Protein AF-A0A6N1X610-F1 (afdb_monomer_lite)

Sequence (157 aa):
MKQMVPPIDRLLSSRAPTKEPVTMPHPLMLRLLAIAVLLPSTLCAAFGTLLGVAWAADALQRGQHLGAAMALIAAIAAGWFGLVTAWRLYYQMLRRNVTLDRRIAWCGLASAALVCIGLMATTGGSLMVRIAFFGWPLLAAAFFGACLRIADQTERL

Structure (mmCIF, N/CA/C/O backbone):
data_AF-A0A6N1X610-F1
#
_entry.id   AF-A0A6N1X610-F1
#
loop_
_atom_site.group_PDB
_atom_site.id
_atom_site.type_symbol
_atom_site.label_atom_id
_atom_site.label_alt_id
_atom_site.label_comp_id
_atom_site.label_asym_id
_atom_site.label_entity_id
_atom_site.label_seq_id
_atom_site.pdbx_PDB_ins_code
_atom_site.Cartn_x
_atom_site.Cartn_y
_atom_site.Cartn_z
_atom_site.occupancy
_atom_site.B_iso_or_equiv
_atom_site.auth_seq_id
_atom_site.auth_comp_id
_atom_site.auth_asym_id
_atom_site.auth_atom_id
_atom_site.pdbx_PDB_model_num
ATOM 1 N N . MET A 1 1 ? -52.321 33.186 46.446 1.00 50.66 1 MET A N 1
ATOM 2 C CA . MET A 1 1 ? -51.898 31.934 45.780 1.00 50.66 1 MET A CA 1
ATOM 3 C C . MET A 1 1 ? -50.929 32.304 44.661 1.00 50.66 1 MET A C 1
ATOM 5 O O . MET A 1 1 ? -51.368 32.831 43.651 1.00 50.66 1 MET A O 1
ATOM 9 N N . LYS A 1 2 ? -49.612 32.166 44.881 1.00 53.22 2 LYS A N 1
ATOM 10 C CA . LYS A 1 2 ? -48.572 32.482 43.883 1.00 53.22 2 LYS A CA 1
ATOM 11 C C . LYS A 1 2 ? -48.260 31.212 43.088 1.00 53.22 2 LYS A C 1
ATOM 13 O O . LYS A 1 2 ? -47.814 30.233 43.677 1.00 53.22 2 LYS A O 1
ATOM 18 N N . GLN A 1 3 ? -48.527 31.229 41.784 1.00 58.16 3 GLN A N 1
ATOM 19 C CA . GLN A 1 3 ? -48.137 30.162 40.862 1.00 58.16 3 GLN A CA 1
ATOM 20 C C . GLN A 1 3 ? -46.610 30.112 40.756 1.00 58.16 3 GLN A C 1
ATOM 22 O O . GLN A 1 3 ? -45.961 31.093 40.398 1.00 58.16 3 GLN A O 1
ATOM 27 N N . MET A 1 4 ? -46.052 28.957 41.106 1.00 60.38 4 MET A N 1
ATOM 28 C CA . MET A 1 4 ? -44.628 28.661 41.043 1.00 60.38 4 MET A CA 1
ATOM 29 C C . MET A 1 4 ? -44.320 28.165 39.626 1.00 60.38 4 MET A C 1
ATOM 31 O O . MET A 1 4 ? -44.548 27.002 39.307 1.00 60.38 4 MET A O 1
ATOM 35 N N . VAL A 1 5 ? -43.883 29.071 38.750 1.00 70.12 5 VAL A N 1
ATOM 36 C CA . VAL A 1 5 ? -43.412 28.720 37.403 1.00 70.12 5 VAL A CA 1
ATOM 37 C C . VAL A 1 5 ? -41.983 28.184 37.534 1.00 70.12 5 VAL A C 1
ATOM 39 O O . VAL A 1 5 ? -41.124 28.901 38.054 1.00 70.12 5 VAL A O 1
ATOM 42 N N . PRO A 1 6 ? -41.704 26.933 37.130 1.00 63.25 6 PRO A N 1
ATOM 43 C CA . PRO A 1 6 ? -40.361 26.384 37.218 1.00 63.25 6 PRO A CA 1
ATOM 44 C C . PRO A 1 6 ? -39.419 27.069 36.206 1.00 63.25 6 PRO A C 1
ATOM 46 O O . PRO A 1 6 ? -39.836 27.370 35.085 1.00 63.25 6 PRO A O 1
ATOM 49 N N . PRO A 1 7 ? -38.150 27.314 36.580 1.00 68.38 7 PRO A N 1
ATOM 50 C CA . PRO A 1 7 ? -37.178 28.002 35.734 1.00 68.38 7 PRO A CA 1
ATOM 51 C C . PRO A 1 7 ? -36.806 27.171 34.495 1.00 68.38 7 PRO A C 1
ATOM 53 O O . PRO A 1 7 ? -36.485 25.982 34.593 1.00 68.38 7 PRO A O 1
ATOM 56 N N . ILE A 1 8 ? -36.824 27.833 33.332 1.00 62.03 8 ILE A N 1
ATOM 57 C CA . ILE A 1 8 ? -36.529 27.294 31.987 1.00 62.03 8 ILE A CA 1
ATOM 58 C C . ILE A 1 8 ? -35.127 26.659 31.903 1.00 62.03 8 ILE A C 1
ATOM 60 O O . ILE A 1 8 ? -34.902 25.748 31.105 1.00 62.03 8 ILE A O 1
ATOM 64 N N . ASP A 1 9 ? -34.212 27.043 32.790 1.00 59.59 9 ASP A N 1
ATOM 65 C CA . ASP A 1 9 ? -32.819 26.582 32.813 1.00 59.59 9 ASP A CA 1
ATOM 66 C C . ASP A 1 9 ? -32.674 25.063 33.025 1.00 59.59 9 ASP A C 1
ATOM 68 O O . ASP A 1 9 ? -31.691 24.455 32.595 1.00 59.59 9 ASP A O 1
ATOM 72 N N . ARG A 1 10 ? -33.683 24.399 33.612 1.00 56.72 10 ARG A N 1
ATOM 73 C CA . ARG A 1 10 ? -33.682 22.930 33.751 1.00 56.72 10 ARG A CA 1
ATOM 74 C C . ARG A 1 10 ? -33.981 22.182 32.453 1.00 56.72 10 ARG A C 1
ATOM 76 O O . ARG A 1 10 ? -33.585 21.026 32.337 1.00 56.72 10 ARG A O 1
ATOM 83 N N . LEU A 1 11 ? -34.633 22.809 31.472 1.00 54.59 11 LEU A N 1
ATOM 84 C CA . LEU A 1 11 ? -34.964 22.152 30.200 1.00 54.59 11 LEU A CA 1
ATOM 85 C C . LEU A 1 11 ? -33.788 22.143 29.216 1.00 54.59 11 LEU A C 1
ATOM 87 O O . LEU A 1 11 ? -33.726 21.277 28.346 1.00 54.59 11 LEU A O 1
ATOM 91 N N . LEU A 1 12 ? -32.823 23.052 29.382 1.00 55.28 12 LEU A N 1
ATOM 92 C CA . LEU A 1 12 ? -31.621 23.115 28.544 1.00 55.28 12 LEU A CA 1
ATOM 93 C C . LEU A 1 12 ? -30.454 22.280 29.099 1.00 55.28 12 LEU A C 1
ATOM 95 O O . LEU A 1 12 ? -29.578 21.883 28.338 1.00 55.28 12 LEU A O 1
ATOM 99 N N . SER A 1 13 ? -30.475 21.935 30.392 1.00 51.88 13 SER A N 1
ATOM 100 C CA . SER A 1 13 ? -29.437 21.114 31.043 1.00 51.88 13 SER A CA 1
ATOM 101 C C . SER A 1 13 ? -29.606 19.594 30.826 1.00 51.88 13 SER A C 1
ATOM 103 O O . SER A 1 13 ? -28.695 18.812 31.082 1.00 51.88 13 SER A O 1
ATOM 105 N N . SER A 1 14 ? -30.752 19.141 30.298 1.00 50.59 14 SER A N 1
ATOM 106 C CA . SER A 1 14 ? -31.040 17.706 30.100 1.00 50.59 14 SER A CA 1
ATOM 107 C C . SER A 1 14 ? -30.556 17.129 28.761 1.00 50.59 14 SER A C 1
ATOM 109 O O . SER A 1 14 ? -30.685 15.924 28.543 1.00 50.59 14 SER A O 1
ATOM 111 N N . ARG A 1 15 ? -30.001 17.936 27.849 1.00 53.91 15 ARG A N 1
ATOM 112 C CA . ARG A 1 15 ? -29.357 17.429 26.625 1.00 53.91 15 ARG A CA 1
ATOM 113 C C . ARG A 1 15 ? -27.850 17.342 26.828 1.00 53.91 15 ARG A C 1
ATOM 115 O O . ARG A 1 15 ? -27.083 18.017 26.150 1.00 53.91 15 ARG A O 1
ATOM 122 N N . ALA A 1 16 ? -27.421 16.497 27.763 1.00 58.03 16 ALA A N 1
ATOM 123 C CA . ALA A 1 16 ? -26.070 15.964 27.678 1.00 58.03 16 ALA A CA 1
ATOM 124 C C . ALA A 1 16 ? -25.976 15.233 26.326 1.00 58.03 16 ALA A C 1
ATOM 126 O O . ALA A 1 16 ? -26.831 14.380 26.064 1.00 58.03 16 ALA A O 1
ATOM 127 N N . PRO A 1 17 ? -25.026 15.574 25.437 1.00 56.53 17 PRO A N 1
ATOM 128 C CA . PRO A 1 17 ? -24.828 14.806 24.222 1.00 56.53 17 PRO A CA 1
ATOM 129 C C . PRO A 1 17 ? -24.488 13.388 24.668 1.00 56.53 17 PRO A C 1
ATOM 131 O O . PRO A 1 17 ? -23.440 13.146 25.267 1.00 56.53 17 PRO A O 1
ATOM 134 N N . THR A 1 18 ? -25.410 12.457 24.442 1.00 48.22 18 THR A N 1
ATOM 135 C CA . THR A 1 18 ? -25.133 11.033 24.547 1.00 48.22 18 THR A CA 1
ATOM 136 C C . T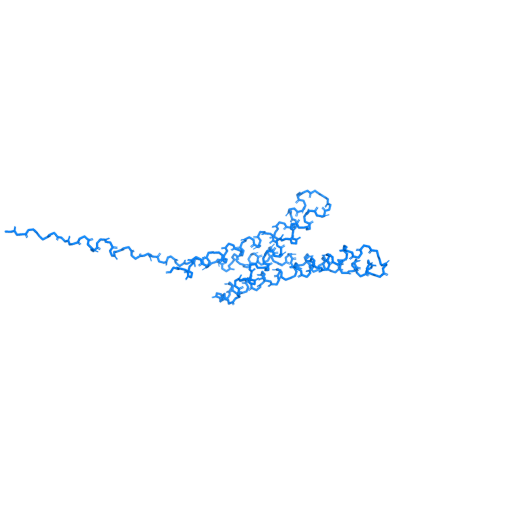HR A 1 18 ? -23.967 10.779 23.607 1.00 48.22 18 THR A C 1
ATOM 138 O O . THR A 1 18 ? -24.144 10.795 22.390 1.00 48.22 18 THR A O 1
ATOM 141 N N . LYS A 1 19 ? -22.754 10.649 24.168 1.00 49.12 19 LYS A N 1
ATOM 142 C CA . LYS A 1 19 ? -21.570 10.180 23.452 1.00 49.12 19 LYS A CA 1
ATOM 143 C C . LYS A 1 19 ? -21.906 8.759 23.029 1.00 49.12 19 LYS A C 1
ATOM 145 O O . LYS A 1 19 ? -21.669 7.818 23.783 1.00 49.12 19 LYS A O 1
ATOM 150 N N . GLU A 1 20 ? -22.567 8.616 21.884 1.00 50.31 20 GLU A N 1
ATOM 151 C CA . GLU A 1 20 ? -22.768 7.309 21.290 1.00 50.31 20 GLU A CA 1
ATOM 152 C C . GLU A 1 20 ? -21.374 6.706 21.133 1.00 50.31 20 GLU A C 1
ATOM 154 O O . GLU A 1 20 ? -20.491 7.344 20.546 1.00 50.31 20 GLU A O 1
ATOM 159 N N . PRO A 1 21 ? -21.117 5.541 21.747 1.00 53.84 21 PRO A N 1
ATOM 160 C CA . PRO A 1 21 ? -19.813 4.927 21.663 1.00 53.84 21 PRO A CA 1
ATOM 161 C C . PRO A 1 21 ? -19.541 4.676 20.187 1.00 53.84 21 PRO A C 1
ATOM 163 O O . PRO A 1 21 ? -20.287 3.950 19.529 1.00 53.84 21 PRO A O 1
ATOM 166 N N . VAL A 1 22 ? -18.481 5.305 19.673 1.00 56.72 22 VAL A N 1
ATOM 167 C CA . VAL A 1 22 ? -17.996 5.081 18.313 1.00 56.72 22 VAL A CA 1
ATOM 168 C C . VAL A 1 22 ? -17.911 3.582 18.116 1.00 56.72 22 VAL A C 1
ATOM 170 O O . VAL A 1 22 ? -17.130 2.893 18.781 1.00 56.72 22 VAL A O 1
ATOM 173 N N . THR A 1 23 ? -18.771 3.066 17.247 1.00 65.75 23 THR A N 1
ATOM 174 C CA . THR A 1 23 ? -18.870 1.636 17.014 1.00 65.75 23 THR A CA 1
ATOM 175 C C . THR A 1 23 ? -17.632 1.256 16.226 1.00 65.75 23 THR A C 1
ATOM 177 O O . THR A 1 23 ? -17.569 1.407 15.007 1.00 65.75 23 THR A O 1
ATOM 180 N N . MET A 1 24 ? -16.588 0.833 16.942 1.00 67.88 24 MET A N 1
ATOM 181 C CA . MET A 1 24 ? -15.409 0.281 16.295 1.00 67.88 24 MET A CA 1
ATOM 182 C C . MET A 1 24 ? -15.855 -0.841 15.350 1.00 67.88 24 MET A C 1
ATOM 184 O O . MET A 1 24 ? -16.767 -1.600 15.704 1.00 67.88 24 MET A O 1
ATOM 188 N N . PRO A 1 25 ? -15.217 -0.972 14.173 1.00 76.69 25 PRO A N 1
ATOM 189 C CA . PRO A 1 25 ? -15.525 -2.037 13.234 1.00 76.69 25 PRO A CA 1
ATOM 190 C C . PRO A 1 25 ? -15.587 -3.385 13.949 1.00 76.69 25 PRO A C 1
ATOM 192 O O . PRO A 1 25 ? -14.674 -3.739 14.703 1.00 76.69 25 PRO A O 1
ATOM 195 N N . HIS A 1 26 ? -16.662 -4.142 13.724 1.00 83.69 26 HIS A N 1
ATOM 196 C CA . HIS A 1 26 ? -16.808 -5.451 14.350 1.00 83.69 26 HIS A CA 1
ATOM 197 C C . HIS A 1 26 ? -15.592 -6.326 13.983 1.00 83.69 26 HIS A C 1
ATOM 199 O O . HIS A 1 26 ? -15.202 -6.359 12.811 1.00 83.69 26 HIS A O 1
ATOM 205 N N . PRO A 1 27 ? -14.984 -7.066 14.928 1.00 84.44 27 PRO A N 1
ATOM 206 C CA . PRO A 1 27 ? -13.755 -7.825 14.676 1.00 84.44 27 PRO A CA 1
ATOM 207 C C . PRO A 1 27 ? -13.892 -8.841 13.534 1.00 84.44 27 PRO A C 1
ATOM 209 O O . PRO A 1 27 ? -12.921 -9.109 12.830 1.00 84.44 27 PRO A O 1
ATOM 212 N N . LEU A 1 28 ? -15.099 -9.372 13.306 1.00 87.25 28 LEU A N 1
ATOM 213 C CA . LEU A 1 28 ? -15.384 -10.224 12.144 1.00 87.25 28 LEU A CA 1
ATOM 214 C C . LEU A 1 28 ? -15.192 -9.481 10.816 1.00 87.25 28 LEU A C 1
ATOM 216 O O . LEU A 1 28 ? -14.576 -10.024 9.906 1.00 87.25 28 LEU A O 1
ATOM 220 N N . MET A 1 29 ? -15.655 -8.234 10.719 1.00 88.00 29 MET A N 1
ATOM 221 C CA . MET A 1 29 ? -15.517 -7.423 9.508 1.00 88.00 29 MET A CA 1
ATOM 222 C C . MET A 1 29 ? -14.047 -7.098 9.225 1.00 88.00 29 MET A C 1
ATOM 224 O O . MET A 1 29 ? -13.602 -7.203 8.087 1.00 88.00 29 MET A O 1
ATOM 228 N N . LEU A 1 30 ? -13.269 -6.794 10.271 1.00 88.12 30 LEU A N 1
ATOM 229 C CA . LEU A 1 30 ? -11.821 -6.592 10.153 1.00 88.12 30 LEU A CA 1
ATOM 230 C C . LEU A 1 30 ? -11.115 -7.854 9.640 1.00 88.12 30 LEU A C 1
ATOM 232 O O . LEU A 1 30 ? -10.288 -7.764 8.737 1.00 88.12 30 LEU A O 1
ATOM 236 N N . ARG A 1 31 ? -11.448 -9.035 10.178 1.00 90.19 31 ARG A N 1
ATOM 237 C CA . ARG A 1 31 ? -10.868 -10.311 9.720 1.00 90.19 31 ARG A CA 1
ATOM 238 C C . ARG A 1 31 ? -11.224 -10.615 8.267 1.00 90.19 31 ARG A C 1
ATOM 240 O O . ARG A 1 31 ? -10.350 -11.024 7.510 1.00 90.19 31 ARG A O 1
ATOM 247 N N . LEU A 1 32 ? -12.476 -10.381 7.872 1.00 90.62 32 LEU A N 1
ATOM 248 C CA . LEU A 1 32 ? -12.910 -10.533 6.482 1.00 90.62 32 LEU A CA 1
ATOM 249 C C . LEU A 1 32 ? -12.136 -9.597 5.555 1.00 90.62 32 LEU A C 1
ATOM 251 O O . LEU A 1 32 ? -11.644 -10.043 4.527 1.00 90.62 32 LEU A O 1
ATOM 255 N N . LEU A 1 33 ? -11.949 -8.334 5.944 1.00 89.69 33 LEU A N 1
ATOM 256 C CA . LEU A 1 33 ? -11.153 -7.380 5.174 1.00 89.69 33 LEU A CA 1
ATOM 257 C C . LEU A 1 33 ? -9.681 -7.813 5.070 1.00 89.69 33 LEU A C 1
ATOM 259 O O . LEU A 1 33 ? -9.071 -7.694 4.008 1.00 89.69 33 LEU A O 1
ATOM 263 N N . ALA A 1 34 ? -9.112 -8.372 6.138 1.00 89.69 34 ALA A N 1
ATOM 264 C CA . ALA A 1 34 ? -7.752 -8.894 6.094 1.00 89.69 34 ALA A CA 1
ATOM 265 C C . ALA A 1 34 ? -7.606 -10.074 5.122 1.00 89.69 34 ALA A C 1
ATOM 267 O O . ALA A 1 34 ? -6.668 -10.096 4.329 1.00 89.69 34 ALA A O 1
ATOM 268 N N . ILE A 1 35 ? -8.544 -11.023 5.148 1.00 91.69 35 ILE A N 1
ATOM 269 C CA . ILE A 1 35 ? -8.495 -12.229 4.312 1.00 91.69 35 ILE A CA 1
ATOM 270 C C . ILE A 1 35 ? -8.856 -11.921 2.855 1.00 91.69 35 ILE A C 1
ATOM 272 O O . ILE A 1 35 ? -8.192 -12.412 1.951 1.00 91.69 35 ILE A O 1
ATOM 276 N N . ALA A 1 36 ? -9.890 -11.114 2.616 1.00 90.50 36 ALA A N 1
ATOM 277 C CA . ALA A 1 36 ? -10.398 -10.839 1.274 1.00 90.50 36 ALA A CA 1
ATOM 278 C C . ALA A 1 36 ? -9.636 -9.721 0.552 1.00 90.50 36 ALA A C 1
ATOM 280 O O . ALA A 1 36 ? -9.644 -9.683 -0.674 1.00 90.50 36 ALA A O 1
ATOM 281 N N . VAL A 1 37 ? -8.988 -8.807 1.287 1.00 90.56 37 VAL A N 1
ATOM 282 C CA . VAL A 1 37 ? -8.344 -7.627 0.692 1.00 90.56 37 VAL A CA 1
ATOM 283 C C . VAL A 1 37 ? -6.856 -7.570 0.996 1.00 90.56 37 VAL A C 1
ATOM 285 O O . VAL A 1 37 ? -6.051 -7.611 0.066 1.00 90.56 37 VAL A O 1
ATOM 288 N N . LEU A 1 38 ? -6.461 -7.489 2.272 1.00 92.25 38 LEU A N 1
ATOM 289 C CA . LEU A 1 38 ? -5.051 -7.264 2.625 1.00 92.25 38 LEU A CA 1
ATOM 290 C C . LEU A 1 38 ? -4.159 -8.424 2.186 1.00 92.25 38 LEU A C 1
ATOM 292 O O . LEU A 1 38 ? -3.090 -8.190 1.628 1.00 92.25 38 LEU A O 1
ATOM 296 N N . LEU A 1 39 ? -4.588 -9.665 2.407 1.00 92.62 39 LEU A N 1
ATOM 297 C CA . LEU A 1 39 ? -3.792 -10.845 2.091 1.00 92.62 39 LEU A CA 1
ATOM 298 C C . LEU A 1 39 ? -3.602 -11.032 0.571 1.00 92.62 39 LEU A C 1
ATOM 300 O O . LEU A 1 39 ? -2.445 -11.082 0.148 1.00 92.62 39 LEU A O 1
ATOM 304 N N . PRO A 1 40 ? -4.649 -11.004 -0.279 1.00 90.50 40 PRO A N 1
ATOM 305 C CA . PRO A 1 40 ? -4.482 -11.018 -1.733 1.00 90.50 40 PRO A CA 1
ATOM 306 C C . PRO A 1 40 ? -3.651 -9.843 -2.250 1.00 90.50 40 PRO A C 1
ATOM 308 O O . PRO A 1 40 ? -2.773 -10.041 -3.087 1.00 90.50 40 PRO A O 1
ATOM 311 N N . SER A 1 41 ? -3.859 -8.637 -1.706 1.00 91.06 41 SER A N 1
ATOM 312 C CA . SER A 1 41 ? -3.064 -7.453 -2.068 1.00 91.06 41 SER A CA 1
ATOM 313 C C . SER A 1 41 ? -1.587 -7.637 -1.719 1.00 91.06 41 SER A C 1
ATOM 315 O O . SER A 1 41 ? -0.721 -7.258 -2.499 1.00 91.06 41 SER A O 1
ATOM 317 N N . THR A 1 42 ? -1.290 -8.262 -0.576 1.00 93.38 42 THR A N 1
ATOM 318 C CA . THR A 1 42 ? 0.084 -8.552 -0.142 1.00 93.38 42 THR A CA 1
ATOM 319 C C . THR A 1 42 ? 0.748 -9.583 -1.045 1.00 93.38 42 THR A C 1
ATOM 321 O O . THR A 1 42 ? 1.894 -9.394 -1.441 1.00 93.38 42 THR A O 1
ATOM 324 N N . LEU A 1 43 ? 0.029 -10.645 -1.418 1.00 93.00 43 LEU A N 1
ATOM 325 C CA . LEU A 1 43 ? 0.535 -11.657 -2.347 1.00 93.00 43 LEU A CA 1
ATOM 326 C C . LEU A 1 43 ? 0.796 -11.063 -3.736 1.00 93.00 43 LEU A C 1
ATOM 328 O O . LEU A 1 43 ? 1.864 -11.282 -4.305 1.00 93.00 43 LEU A O 1
ATOM 332 N N . CYS A 1 44 ? -0.135 -10.256 -4.251 1.00 90.06 44 CYS A N 1
ATOM 333 C CA . CYS A 1 44 ? 0.042 -9.556 -5.522 1.00 90.06 44 CYS A CA 1
ATOM 334 C C . CYS A 1 44 ? 1.223 -8.582 -5.469 1.00 90.06 44 CYS A C 1
ATOM 336 O O . CYS A 1 44 ? 2.028 -8.553 -6.396 1.00 90.06 44 CYS A O 1
ATOM 338 N N . ALA A 1 45 ? 1.364 -7.820 -4.380 1.00 91.62 45 ALA A N 1
ATOM 339 C CA . ALA A 1 45 ? 2.490 -6.914 -4.188 1.00 91.62 45 ALA A CA 1
ATOM 340 C C . ALA A 1 45 ? 3.822 -7.673 -4.124 1.00 91.62 45 ALA A C 1
ATOM 342 O O . ALA A 1 45 ? 4.782 -7.253 -4.762 1.00 91.62 45 ALA A O 1
ATOM 343 N N . ALA A 1 46 ? 3.886 -8.805 -3.419 1.00 93.69 46 ALA A N 1
ATOM 344 C CA . ALA A 1 46 ? 5.085 -9.636 -3.340 1.00 93.69 46 ALA A CA 1
ATOM 345 C C . ALA A 1 46 ? 5.482 -10.205 -4.708 1.00 93.69 46 ALA A C 1
ATOM 347 O O . ALA A 1 46 ? 6.630 -10.053 -5.129 1.00 93.69 46 ALA A O 1
ATOM 348 N N . PHE A 1 47 ? 4.525 -10.784 -5.433 1.00 91.88 47 PHE A N 1
ATOM 349 C CA . PHE A 1 47 ? 4.759 -11.309 -6.776 1.00 91.88 47 PHE A CA 1
ATOM 350 C C . PHE A 1 47 ? 5.174 -10.203 -7.760 1.00 91.88 47 PHE A C 1
ATOM 352 O O . 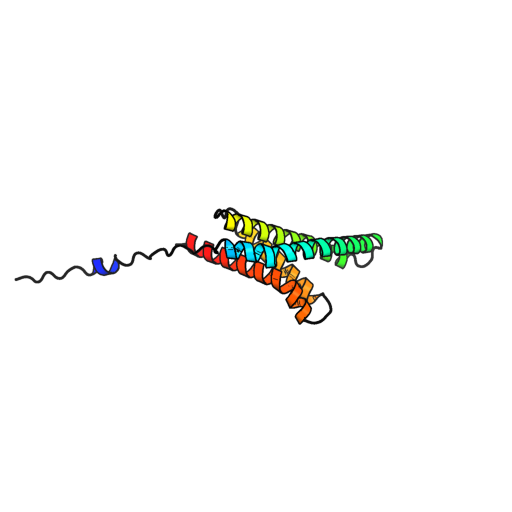PHE A 1 47 ? 6.179 -10.326 -8.459 1.00 91.88 47 PHE A O 1
ATOM 359 N N . GLY A 1 48 ? 4.451 -9.080 -7.763 1.00 89.44 48 GLY A N 1
ATOM 360 C CA . GLY A 1 48 ? 4.769 -7.918 -8.591 1.00 89.44 48 GLY A CA 1
ATOM 361 C C . GLY A 1 48 ? 6.121 -7.290 -8.248 1.00 89.44 48 GLY A C 1
ATOM 362 O O . GLY A 1 48 ? 6.828 -6.844 -9.144 1.00 89.44 48 GLY A O 1
ATOM 363 N N . THR A 1 49 ? 6.522 -7.309 -6.975 1.00 93.38 49 THR A N 1
ATOM 364 C CA . THR A 1 49 ? 7.843 -6.837 -6.535 1.00 93.38 49 THR A CA 1
ATOM 365 C C . THR A 1 49 ? 8.955 -7.712 -7.091 1.00 93.38 49 THR A C 1
ATOM 367 O O . THR A 1 49 ? 9.929 -7.174 -7.601 1.00 93.38 49 THR A O 1
ATOM 370 N N . LEU A 1 50 ? 8.814 -9.041 -7.048 1.00 93.88 50 LEU A N 1
ATOM 371 C CA . LEU A 1 50 ? 9.802 -9.960 -7.625 1.00 93.88 50 LEU A CA 1
ATOM 372 C C . LEU A 1 50 ? 10.012 -9.686 -9.120 1.00 93.88 50 LEU A C 1
ATOM 374 O O . LEU A 1 50 ? 11.146 -9.505 -9.560 1.00 93.88 50 LEU A O 1
ATOM 378 N N . LEU A 1 51 ? 8.918 -9.585 -9.881 1.00 92.38 51 LEU A N 1
ATOM 379 C CA . LEU A 1 51 ? 8.975 -9.270 -11.310 1.00 92.38 51 LEU A CA 1
ATOM 380 C C . LEU A 1 51 ? 9.551 -7.873 -11.572 1.00 92.38 51 LEU A C 1
ATOM 382 O O . LEU A 1 51 ? 10.409 -7.703 -12.437 1.00 92.38 51 LEU A O 1
ATOM 386 N N . GLY A 1 52 ? 9.099 -6.875 -10.813 1.00 91.62 52 GLY A N 1
ATOM 387 C CA . GLY A 1 52 ? 9.519 -5.490 -10.980 1.00 91.62 52 GLY A CA 1
ATOM 388 C C . GLY A 1 52 ? 10.989 -5.267 -10.636 1.00 91.62 52 GLY A C 1
ATOM 389 O O . GLY A 1 52 ? 11.678 -4.556 -11.359 1.00 91.62 52 GLY A O 1
ATOM 390 N N . VAL A 1 53 ? 11.496 -5.911 -9.582 1.00 93.88 53 VAL A N 1
ATOM 391 C CA . VAL A 1 53 ? 12.916 -5.855 -9.207 1.00 93.88 53 VAL A CA 1
ATOM 392 C C . VAL A 1 53 ? 13.780 -6.551 -10.254 1.00 93.88 53 VAL A C 1
ATOM 394 O O . VAL A 1 53 ? 14.800 -5.989 -10.642 1.00 93.88 53 VAL A O 1
ATOM 397 N N . ALA A 1 54 ? 13.372 -7.724 -10.751 1.00 93.94 54 ALA A N 1
ATOM 398 C CA . ALA A 1 54 ? 14.107 -8.418 -11.809 1.00 93.94 54 ALA A CA 1
ATOM 399 C C . ALA A 1 54 ? 14.211 -7.557 -13.079 1.00 93.94 54 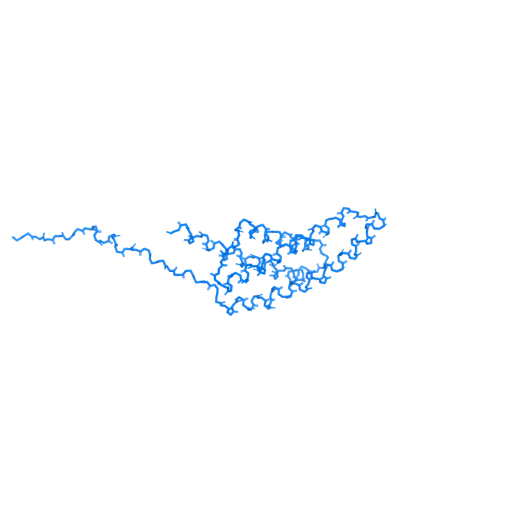ALA A C 1
ATOM 401 O O . ALA A 1 54 ? 15.296 -7.397 -13.636 1.00 93.94 54 ALA A O 1
ATOM 402 N N . TRP A 1 55 ? 13.101 -6.939 -13.492 1.00 94.12 55 TRP A N 1
ATOM 403 C CA . TRP A 1 55 ? 13.083 -6.027 -14.635 1.00 94.12 55 TRP A CA 1
ATOM 404 C C . TRP A 1 55 ? 13.914 -4.759 -14.393 1.00 94.12 55 TRP A C 1
ATOM 406 O O . TRP A 1 55 ? 14.687 -4.358 -15.258 1.00 94.12 55 TRP A O 1
ATOM 416 N N . ALA A 1 56 ? 13.802 -4.138 -13.214 1.00 92.75 56 ALA A N 1
ATOM 417 C CA . ALA A 1 56 ? 14.577 -2.945 -12.878 1.00 92.75 56 ALA A CA 1
ATOM 418 C C . ALA A 1 56 ? 16.084 -3.236 -12.839 1.00 92.75 56 ALA A C 1
ATOM 420 O O . ALA A 1 56 ? 16.874 -2.418 -13.304 1.00 92.75 56 ALA A O 1
ATOM 421 N N . ALA A 1 57 ? 16.487 -4.404 -12.330 1.00 93.06 57 ALA A N 1
ATOM 422 C CA . ALA A 1 57 ? 17.878 -4.840 -12.327 1.00 93.06 57 ALA A CA 1
ATOM 423 C C . ALA A 1 57 ? 18.416 -5.026 -13.754 1.00 93.06 57 ALA A C 1
ATOM 425 O O . ALA A 1 57 ? 19.499 -4.529 -14.058 1.00 93.06 57 ALA A O 1
ATOM 426 N N . ASP A 1 58 ? 17.650 -5.669 -14.641 1.00 94.31 58 ASP A N 1
ATOM 427 C CA . ASP A 1 58 ? 18.021 -5.827 -16.054 1.00 94.31 58 ASP A CA 1
ATOM 428 C C . ASP A 1 58 ? 18.132 -4.466 -16.771 1.00 94.31 58 ASP A C 1
ATOM 430 O O . ASP A 1 58 ? 19.110 -4.204 -17.473 1.00 94.31 58 ASP A O 1
ATOM 434 N N . ALA A 1 59 ? 17.193 -3.547 -16.524 1.00 92.12 59 ALA A N 1
ATOM 435 C CA . ALA A 1 59 ? 17.226 -2.189 -17.072 1.00 92.12 59 ALA A CA 1
ATOM 436 C C . ALA A 1 59 ? 18.454 -1.387 -16.594 1.00 92.12 59 ALA A C 1
ATOM 438 O O . ALA A 1 59 ? 19.117 -0.722 -17.395 1.00 92.12 59 ALA A O 1
ATOM 439 N N . LEU A 1 60 ? 18.799 -1.491 -15.304 1.00 91.44 60 LEU A N 1
ATOM 440 C CA . LEU A 1 60 ? 19.998 -0.874 -14.731 1.00 91.44 60 LEU A CA 1
ATOM 441 C C . LEU A 1 60 ? 21.282 -1.452 -15.339 1.00 91.44 60 LEU A C 1
ATOM 443 O O . LEU A 1 60 ? 22.182 -0.689 -15.681 1.00 91.44 60 LEU A O 1
ATOM 447 N N . GLN A 1 61 ? 21.357 -2.774 -15.522 1.00 94.19 61 GLN A N 1
ATOM 448 C CA . GLN A 1 61 ? 22.521 -3.435 -16.124 1.00 94.19 61 GLN A CA 1
ATOM 449 C C . GLN A 1 61 ? 22.739 -3.023 -17.581 1.00 94.19 61 GLN A C 1
ATOM 451 O O . GLN A 1 61 ? 23.875 -2.824 -18.005 1.00 94.19 61 GLN A O 1
ATOM 456 N N . ARG A 1 62 ? 21.657 -2.868 -18.350 1.00 92.12 62 ARG A N 1
ATO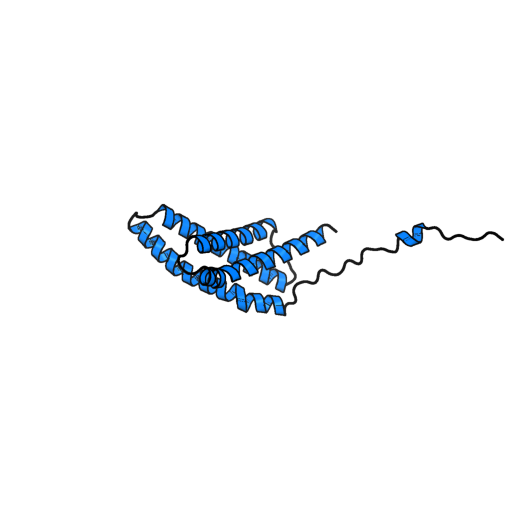M 457 C CA . ARG A 1 62 ? 21.724 -2.479 -19.766 1.00 92.12 62 ARG A CA 1
ATOM 458 C C . ARG A 1 62 ? 21.878 -0.972 -19.977 1.00 92.12 62 ARG A C 1
ATOM 460 O O . ARG A 1 62 ? 22.071 -0.543 -21.111 1.00 92.12 62 ARG A O 1
ATOM 467 N N . GLY A 1 63 ? 21.753 -0.161 -18.922 1.00 90.12 63 GLY A N 1
ATOM 468 C CA . GLY A 1 63 ? 21.775 1.303 -19.010 1.00 90.12 63 GLY A CA 1
ATOM 469 C C . GLY A 1 63 ? 20.598 1.899 -19.794 1.00 90.12 63 GLY A C 1
ATOM 470 O O . GLY A 1 63 ? 20.638 3.067 -20.177 1.00 90.12 63 GLY A O 1
ATOM 471 N N . GLN A 1 64 ? 19.548 1.115 -20.052 1.00 89.44 64 GLN A N 1
ATOM 472 C CA . GLN A 1 64 ? 18.377 1.524 -20.825 1.00 89.44 64 GLN A CA 1
ATOM 473 C C . GLN A 1 64 ? 17.196 1.780 -19.890 1.00 89.44 64 GLN A C 1
ATOM 475 O O . GLN A 1 64 ? 17.009 1.085 -18.898 1.00 89.44 64 GLN A O 1
ATOM 480 N N . HIS A 1 65 ? 16.374 2.784 -20.208 1.00 89.06 65 HIS A N 1
ATOM 481 C CA . HIS A 1 65 ? 15.157 3.105 -19.448 1.00 89.06 65 HIS A CA 1
ATOM 482 C C . HIS A 1 65 ? 15.377 3.360 -17.939 1.00 89.06 65 HIS A C 1
ATOM 484 O O . HIS A 1 65 ? 14.483 3.106 -17.131 1.00 89.06 65 HIS A O 1
ATOM 490 N N . LEU A 1 66 ? 16.529 3.929 -17.552 1.00 91.94 66 LEU A N 1
ATOM 491 C CA . LEU A 1 66 ? 16.893 4.198 -16.149 1.00 91.94 66 LEU A CA 1
ATOM 492 C C . LEU A 1 66 ? 15.805 4.958 -15.374 1.00 91.94 66 LEU A C 1
ATOM 494 O O . LEU A 1 66 ? 15.496 4.610 -14.237 1.00 91.94 66 LEU A O 1
ATOM 498 N N . GLY A 1 67 ? 15.175 5.959 -15.999 1.00 92.06 67 GLY A N 1
ATOM 499 C CA . GLY A 1 67 ? 14.086 6.713 -15.373 1.00 92.06 67 GLY A CA 1
ATOM 500 C C . GLY A 1 67 ? 12.887 5.835 -14.999 1.00 92.06 67 GLY A C 1
ATOM 501 O O . GLY A 1 67 ? 12.342 5.971 -13.906 1.00 92.06 67 GLY A O 1
ATOM 502 N N . ALA A 1 68 ? 12.516 4.887 -15.864 1.00 89.69 68 ALA A N 1
ATOM 503 C CA . ALA A 1 68 ? 11.423 3.955 -15.601 1.00 89.69 68 ALA A CA 1
ATOM 504 C C . ALA A 1 68 ? 11.802 2.917 -14.532 1.00 89.69 68 ALA A C 1
ATOM 506 O O . ALA A 1 68 ? 10.976 2.605 -13.678 1.00 89.69 68 ALA A O 1
ATOM 507 N N . ALA A 1 69 ? 13.053 2.441 -14.519 1.00 91.56 69 ALA A N 1
ATOM 508 C CA . ALA A 1 69 ? 13.565 1.561 -13.466 1.00 91.56 69 ALA A CA 1
ATOM 509 C C . ALA A 1 69 ? 13.523 2.238 -12.086 1.00 91.56 69 ALA A C 1
ATOM 511 O O . ALA A 1 69 ? 12.995 1.669 -11.131 1.00 91.56 69 ALA A O 1
ATOM 512 N N . MET A 1 70 ? 13.992 3.486 -11.989 1.00 93.81 70 MET A N 1
ATOM 513 C CA . MET A 1 70 ? 13.950 4.257 -10.742 1.00 93.81 70 MET A CA 1
ATOM 514 C C . MET A 1 70 ? 12.516 4.557 -10.296 1.00 93.81 70 MET A C 1
ATOM 516 O O . MET A 1 70 ? 12.193 4.397 -9.118 1.00 93.81 70 MET A O 1
ATOM 520 N N . ALA A 1 71 ? 11.636 4.938 -11.229 1.00 92.44 71 ALA A N 1
ATOM 521 C CA . ALA A 1 71 ? 10.221 5.154 -10.939 1.00 92.44 71 ALA A CA 1
ATOM 522 C C . ALA A 1 71 ? 9.539 3.872 -10.436 1.00 92.44 71 ALA A C 1
ATOM 524 O O . ALA A 1 71 ? 8.754 3.928 -9.490 1.00 92.44 71 ALA A O 1
ATOM 525 N N . LEU A 1 72 ? 9.870 2.714 -11.014 1.00 91.88 72 LEU A N 1
ATOM 526 C CA . LEU A 1 72 ? 9.346 1.424 -10.577 1.00 91.88 72 LEU A CA 1
ATOM 527 C C . LEU A 1 72 ? 9.827 1.058 -9.169 1.00 91.88 72 LEU A C 1
ATOM 529 O O . LEU A 1 72 ? 9.012 0.671 -8.336 1.00 91.88 72 LEU A O 1
ATOM 533 N N . ILE A 1 73 ? 11.120 1.227 -8.871 1.00 93.75 73 ILE A N 1
ATOM 534 C CA . ILE A 1 73 ? 11.670 0.993 -7.524 1.00 93.75 73 ILE A CA 1
ATOM 535 C C . ILE A 1 73 ? 10.977 1.902 -6.500 1.00 93.75 73 ILE A C 1
ATOM 537 O O . ILE A 1 73 ? 10.563 1.436 -5.436 1.00 93.75 73 ILE A O 1
ATOM 541 N N . ALA A 1 74 ? 10.787 3.181 -6.833 1.00 94.50 74 ALA A N 1
ATOM 542 C CA . ALA A 1 74 ? 10.067 4.123 -5.983 1.00 94.50 74 ALA A CA 1
ATOM 543 C C . ALA A 1 74 ? 8.599 3.707 -5.776 1.00 94.50 74 ALA A C 1
ATOM 545 O O . ALA A 1 74 ? 8.104 3.753 -4.649 1.00 94.50 74 ALA A O 1
ATOM 546 N N . ALA A 1 75 ? 7.915 3.247 -6.828 1.00 93.00 75 ALA A N 1
ATOM 547 C CA . ALA A 1 75 ? 6.541 2.754 -6.745 1.00 93.00 75 ALA A CA 1
ATOM 548 C C . ALA A 1 75 ? 6.428 1.491 -5.875 1.00 93.00 75 ALA A C 1
ATOM 550 O O . ALA A 1 75 ? 5.509 1.393 -5.063 1.00 93.00 75 ALA A O 1
ATOM 551 N N . ILE A 1 76 ? 7.380 0.558 -5.987 1.00 94.12 76 ILE A N 1
ATOM 552 C CA . ILE A 1 76 ? 7.471 -0.630 -5.127 1.00 94.12 76 ILE A CA 1
ATOM 553 C C . ILE A 1 76 ? 7.620 -0.199 -3.665 1.00 94.12 76 ILE A C 1
ATOM 555 O O . ILE A 1 76 ? 6.832 -0.622 -2.818 1.00 94.12 76 ILE A O 1
ATOM 559 N N . ALA A 1 77 ? 8.577 0.682 -3.362 1.00 95.50 77 ALA A N 1
ATOM 560 C CA . ALA A 1 77 ? 8.805 1.164 -2.001 1.00 95.50 77 ALA A CA 1
ATOM 561 C C . ALA A 1 77 ? 7.567 1.876 -1.424 1.00 95.50 77 ALA A C 1
ATOM 563 O O . ALA A 1 77 ? 7.140 1.576 -0.307 1.00 95.50 77 ALA A O 1
ATOM 564 N N . ALA A 1 78 ? 6.944 2.768 -2.199 1.00 94.50 78 ALA A N 1
ATOM 565 C CA . ALA A 1 78 ? 5.732 3.485 -1.804 1.00 94.50 78 ALA A CA 1
ATOM 566 C C . ALA A 1 78 ? 4.522 2.553 -1.607 1.00 94.50 78 ALA A C 1
ATOM 568 O O . ALA A 1 78 ? 3.730 2.757 -0.679 1.00 94.50 78 ALA A O 1
ATOM 569 N N . GLY A 1 79 ? 4.397 1.517 -2.443 1.00 93.00 79 GLY A N 1
ATOM 570 C CA . GLY A 1 79 ? 3.362 0.491 -2.337 1.00 93.00 79 GLY A CA 1
ATOM 571 C C . GLY A 1 79 ? 3.517 -0.345 -1.068 1.00 93.00 79 GLY A C 1
ATOM 572 O O . GLY A 1 79 ? 2.558 -0.499 -0.311 1.00 93.00 79 GLY A O 1
ATOM 573 N N . TRP A 1 80 ? 4.735 -0.811 -0.772 1.00 95.38 80 TRP A N 1
ATOM 574 C CA . TRP A 1 80 ? 5.035 -1.539 0.465 1.00 95.38 80 TRP A CA 1
ATOM 575 C C . TRP A 1 80 ? 4.835 -0.687 1.711 1.00 95.38 80 TRP A C 1
ATOM 577 O O . TRP A 1 80 ? 4.259 -1.166 2.686 1.00 95.38 80 TRP A O 1
ATOM 587 N N . PHE A 1 81 ? 5.257 0.578 1.685 1.00 96.00 81 PHE A N 1
ATOM 588 C CA . PHE A 1 81 ? 5.036 1.501 2.795 1.00 96.00 81 PHE A CA 1
ATOM 589 C C . PHE A 1 81 ? 3.543 1.634 3.129 1.00 96.00 81 PHE A C 1
ATOM 591 O O . PHE A 1 81 ? 3.142 1.497 4.291 1.00 96.00 81 PHE A O 1
ATOM 598 N N . GLY A 1 82 ? 2.697 1.819 2.115 1.00 92.94 82 GLY A N 1
ATOM 599 C CA . GLY A 1 82 ? 1.253 1.895 2.313 1.00 92.94 82 GLY A CA 1
ATOM 600 C C . GLY A 1 82 ? 0.623 0.571 2.758 1.00 92.94 82 GLY A C 1
ATOM 601 O O . GLY A 1 82 ? -0.234 0.564 3.642 1.00 92.94 82 GLY A O 1
ATOM 602 N N . LEU A 1 83 ? 1.107 -0.563 2.246 1.00 93.88 83 LEU A N 1
ATOM 603 C CA . LEU A 1 83 ? 0.644 -1.891 2.653 1.00 93.88 83 LEU A CA 1
ATOM 604 C C . LEU A 1 83 ? 0.999 -2.210 4.116 1.00 93.88 83 LEU A C 1
ATOM 606 O O . LEU A 1 83 ? 0.144 -2.661 4.878 1.00 93.88 83 LEU A O 1
ATOM 610 N N . VAL A 1 84 ? 2.233 -1.927 4.541 1.00 95.62 84 VAL A N 1
ATOM 611 C CA . VAL A 1 84 ? 2.669 -2.063 5.943 1.00 95.62 84 VAL A CA 1
ATOM 612 C C . VAL A 1 84 ? 1.842 -1.154 6.851 1.00 95.62 84 VAL A C 1
ATOM 614 O O . VAL A 1 84 ? 1.460 -1.557 7.951 1.00 95.62 84 VAL A O 1
ATOM 617 N N . THR A 1 85 ? 1.516 0.052 6.384 1.00 94.69 85 THR A N 1
ATOM 618 C CA . THR A 1 85 ? 0.654 0.991 7.111 1.00 94.69 85 THR A CA 1
ATOM 619 C C . THR A 1 85 ? -0.755 0.426 7.289 1.00 94.69 85 THR A C 1
ATOM 621 O O . THR A 1 85 ? -1.275 0.431 8.404 1.00 94.69 85 THR A O 1
ATOM 624 N N . ALA A 1 86 ? -1.344 -0.144 6.235 1.00 93.06 86 ALA A N 1
ATOM 625 C CA . ALA A 1 86 ? -2.655 -0.785 6.297 1.00 93.06 86 ALA A CA 1
ATOM 626 C C . ALA A 1 86 ? -2.667 -1.992 7.254 1.00 93.06 86 ALA A C 1
ATOM 628 O O . ALA A 1 86 ? -3.573 -2.116 8.078 1.00 93.06 86 ALA A O 1
ATOM 629 N N . TRP A 1 87 ? -1.628 -2.835 7.230 1.00 95.00 87 TRP A N 1
ATOM 630 C CA . TRP A 1 87 ? -1.474 -3.934 8.192 1.00 95.00 87 TRP A CA 1
ATOM 631 C C . TRP A 1 87 ? -1.336 -3.440 9.633 1.00 95.00 87 TRP A C 1
ATOM 633 O O . TRP A 1 87 ? -1.967 -3.990 10.536 1.00 95.00 87 TRP A O 1
ATOM 643 N N . ARG A 1 88 ? -0.546 -2.387 9.871 1.00 93.25 88 ARG A N 1
ATOM 644 C CA . ARG A 1 88 ? -0.414 -1.778 11.203 1.00 93.25 88 ARG A CA 1
ATOM 645 C C . ARG A 1 88 ? -1.749 -1.242 11.708 1.00 93.25 88 ARG A C 1
ATOM 647 O O . ARG A 1 88 ? -2.106 -1.530 12.848 1.00 93.25 88 ARG A O 1
ATOM 654 N N . LEU A 1 89 ? -2.497 -0.528 10.866 1.00 90.88 89 LEU A N 1
ATOM 655 C CA . LEU A 1 89 ? -3.836 -0.035 11.198 1.00 90.88 89 LEU A CA 1
ATOM 656 C C . LEU A 1 89 ? -4.796 -1.187 11.508 1.00 90.88 89 LEU A C 1
ATOM 658 O O . LEU A 1 89 ? -5.479 -1.144 12.528 1.00 90.88 89 LEU A O 1
ATOM 662 N N . TYR A 1 90 ? -4.785 -2.249 10.700 1.00 92.44 90 TYR A N 1
ATOM 663 C CA . TYR A 1 90 ? -5.564 -3.459 10.959 1.00 92.44 90 TYR A CA 1
ATOM 664 C C . TYR A 1 90 ? -5.261 -4.057 12.342 1.00 92.44 90 TYR A C 1
ATOM 666 O O . TYR A 1 90 ? -6.179 -4.265 13.138 1.00 92.44 90 TYR A O 1
ATOM 674 N N . TYR A 1 91 ? -3.984 -4.294 12.666 1.00 91.00 91 TYR A N 1
ATOM 675 C CA . TYR A 1 91 ? -3.599 -4.869 13.958 1.00 91.00 91 TYR A CA 1
ATOM 676 C C . TYR A 1 91 ? -3.951 -3.958 15.137 1.00 91.00 91 TYR A C 1
ATOM 678 O O . TYR A 1 91 ? -4.378 -4.449 16.183 1.00 91.00 91 TYR A O 1
ATOM 686 N N . GLN A 1 92 ? -3.794 -2.644 14.981 1.00 89.25 92 GLN A N 1
ATOM 687 C CA . GLN A 1 92 ? -4.138 -1.676 16.019 1.00 89.25 92 GLN A CA 1
ATOM 688 C C . GLN A 1 92 ? -5.646 -1.603 16.268 1.00 89.25 92 GLN A C 1
ATOM 690 O O . GLN A 1 92 ? -6.068 -1.622 17.424 1.00 89.25 92 GLN A O 1
ATOM 695 N N . MET A 1 93 ? -6.462 -1.612 15.211 1.00 87.50 93 MET A N 1
ATOM 696 C CA . MET A 1 93 ? -7.923 -1.670 15.330 1.00 87.50 93 MET A CA 1
ATOM 697 C C . MET A 1 93 ? -8.382 -2.986 15.964 1.00 87.50 93 MET A C 1
ATOM 699 O O . MET A 1 93 ? -9.251 -2.980 16.833 1.00 87.50 93 MET A O 1
ATOM 703 N N . LEU A 1 94 ? -7.747 -4.108 15.610 1.00 88.38 94 LEU A N 1
ATOM 704 C CA . LEU A 1 94 ? -8.036 -5.405 16.220 1.00 88.38 94 LEU A CA 1
ATOM 705 C C . LEU A 1 94 ? -7.708 -5.424 17.723 1.00 88.38 94 LEU A C 1
ATOM 707 O O . LEU A 1 94 ? -8.442 -6.023 18.505 1.00 88.38 94 LEU A O 1
ATOM 711 N N . ARG A 1 95 ? -6.626 -4.750 18.131 1.00 87.25 95 ARG A N 1
ATOM 712 C CA . ARG A 1 95 ? -6.213 -4.609 19.538 1.00 87.25 95 ARG A CA 1
ATOM 713 C C . ARG A 1 95 ? -6.894 -3.446 20.271 1.00 87.25 95 ARG A C 1
ATOM 715 O O . ARG A 1 95 ? -6.601 -3.246 21.445 1.00 87.25 95 ARG A O 1
ATOM 722 N N . ARG A 1 96 ? -7.777 -2.690 19.602 1.00 80.44 96 ARG A N 1
ATOM 723 C CA . ARG A 1 96 ? -8.415 -1.459 20.114 1.00 80.44 96 ARG A CA 1
ATOM 724 C C . ARG A 1 96 ? -7.418 -0.431 20.669 1.00 80.44 96 ARG A C 1
ATOM 726 O O . ARG A 1 96 ? -7.746 0.312 21.586 1.00 80.44 96 ARG A O 1
ATOM 733 N N . ASN A 1 97 ? -6.203 -0.397 20.124 1.00 80.06 97 ASN A N 1
ATOM 734 C CA . ASN A 1 97 ? -5.129 0.475 20.589 1.00 80.06 97 ASN A CA 1
ATOM 735 C C . ASN A 1 97 ? -4.485 1.185 19.394 1.00 80.06 97 ASN A C 1
ATOM 737 O O . ASN A 1 97 ? -3.535 0.678 18.792 1.00 80.06 97 ASN A O 1
ATOM 741 N N . VAL A 1 98 ? -5.066 2.323 19.009 1.00 77.31 98 VAL A N 1
ATOM 742 C CA . VAL A 1 98 ? -4.615 3.126 17.868 1.00 77.31 98 VAL A CA 1
ATOM 743 C C . VAL A 1 98 ? -3.539 4.094 18.350 1.00 77.31 98 VAL A C 1
ATOM 745 O O . VAL A 1 98 ? -3.835 5.177 18.834 1.00 77.31 98 VAL A O 1
ATOM 748 N N . THR A 1 99 ? -2.280 3.674 18.250 1.00 81.75 99 THR A N 1
ATOM 749 C CA . THR A 1 99 ? -1.103 4.471 18.643 1.00 81.75 99 THR A CA 1
ATOM 750 C C . THR A 1 99 ? -0.322 5.013 17.454 1.00 81.75 99 THR A C 1
ATOM 752 O O . THR A 1 99 ? 0.637 5.761 17.636 1.00 81.75 99 THR A O 1
ATOM 755 N N . LEU A 1 100 ? -0.665 4.601 16.228 1.00 81.06 100 LEU A N 1
ATOM 756 C CA . LEU A 1 100 ? 0.032 5.070 15.037 1.00 81.06 100 LEU A CA 1
ATOM 757 C C . LEU A 1 100 ? -0.216 6.567 14.856 1.00 81.06 100 LEU A C 1
ATOM 759 O O . LEU A 1 100 ? -1.367 7.002 14.833 1.00 81.06 100 LEU A O 1
ATOM 763 N N . ASP A 1 101 ? 0.861 7.331 14.658 1.00 88.62 101 ASP A N 1
ATOM 764 C CA . ASP A 1 101 ? 0.741 8.743 14.311 1.00 88.62 101 ASP A CA 1
ATOM 765 C C . ASP A 1 101 ? -0.126 8.878 13.058 1.00 88.62 101 ASP A C 1
ATOM 767 O O . ASP A 1 101 ? 0.138 8.307 11.991 1.00 88.62 101 ASP A O 1
ATOM 771 N N . ARG A 1 102 ? -1.186 9.660 13.214 1.00 85.00 102 ARG A N 1
ATOM 772 C CA . ARG A 1 102 ? -2.178 9.915 12.190 1.00 85.00 102 ARG A CA 1
ATOM 773 C C . ARG A 1 102 ? -1.564 10.457 10.905 1.00 85.00 102 ARG A C 1
ATOM 775 O O . ARG A 1 102 ? -2.027 10.087 9.828 1.00 85.00 102 ARG A O 1
ATOM 782 N N . ARG A 1 103 ? -0.540 11.314 10.982 1.00 89.81 103 ARG A N 1
ATOM 783 C CA . ARG A 1 103 ? 0.110 11.864 9.781 1.00 89.81 103 ARG A CA 1
ATOM 784 C C . ARG A 1 103 ? 0.770 10.753 8.974 1.00 89.81 103 ARG A C 1
ATOM 786 O O . ARG A 1 103 ? 0.569 10.675 7.768 1.00 89.81 103 ARG A O 1
ATOM 793 N N . ILE A 1 104 ? 1.476 9.850 9.654 1.00 91.56 104 ILE A N 1
ATOM 794 C CA . ILE A 1 104 ? 2.127 8.692 9.031 1.00 91.56 104 ILE A CA 1
ATOM 795 C C . ILE A 1 104 ? 1.074 7.760 8.424 1.00 91.56 104 ILE A C 1
ATOM 797 O O . ILE A 1 104 ? 1.237 7.314 7.290 1.00 91.56 104 ILE A O 1
ATOM 801 N N . ALA A 1 105 ? -0.028 7.521 9.142 1.00 91.50 105 ALA A N 1
ATOM 802 C CA . ALA A 1 105 ? -1.132 6.701 8.658 1.00 91.50 105 ALA A CA 1
ATOM 803 C C . ALA A 1 105 ? -1.720 7.249 7.345 1.00 91.50 105 ALA A C 1
ATOM 805 O O . ALA A 1 105 ? -1.837 6.518 6.364 1.00 91.50 105 ALA A O 1
ATOM 806 N N . TRP A 1 106 ? -2.028 8.549 7.299 1.00 92.75 106 TRP A N 1
ATOM 807 C CA . TRP A 1 106 ? -2.544 9.202 6.095 1.00 92.75 106 TRP A CA 1
ATOM 808 C C . TRP A 1 106 ? -1.535 9.201 4.949 1.00 92.75 106 TRP A C 1
ATOM 810 O O . TRP A 1 106 ? -1.921 8.903 3.822 1.00 92.75 106 TRP A O 1
ATOM 820 N N . CYS A 1 107 ? -0.256 9.467 5.224 1.00 94.62 107 CYS A N 1
ATOM 821 C CA . CYS A 1 107 ? 0.793 9.396 4.209 1.00 94.62 107 CYS A CA 1
ATOM 822 C C . CYS A 1 107 ? 0.910 7.990 3.606 1.00 94.62 107 CYS A C 1
ATOM 824 O O . CYS A 1 107 ? 1.011 7.868 2.388 1.00 94.62 107 CYS A O 1
ATOM 826 N N . GLY A 1 108 ? 0.851 6.934 4.424 1.00 92.50 108 GLY A N 1
ATOM 827 C CA . GLY A 1 108 ? 0.905 5.554 3.935 1.00 92.50 108 GLY A CA 1
ATOM 828 C C . GLY A 1 108 ? -0.326 5.161 3.117 1.00 92.50 108 GLY A C 1
ATOM 829 O O . GLY A 1 108 ? -0.202 4.548 2.059 1.00 92.50 108 GLY A O 1
ATOM 830 N N . LEU A 1 109 ? -1.526 5.552 3.551 1.00 92.81 109 LEU A N 1
ATOM 831 C CA . LEU A 1 109 ? -2.746 5.298 2.775 1.00 92.81 109 LEU A CA 1
ATOM 832 C C . LEU A 1 109 ? -2.748 6.071 1.448 1.00 92.81 109 LEU A C 1
ATOM 834 O O . LEU A 1 109 ? -3.105 5.513 0.410 1.00 92.81 109 LEU A O 1
ATOM 838 N N . ALA A 1 110 ? -2.309 7.333 1.465 1.00 93.75 110 ALA A N 1
ATOM 839 C CA . ALA A 1 110 ? -2.194 8.156 0.268 1.00 93.75 110 ALA A CA 1
ATOM 840 C C . ALA A 1 110 ? -1.148 7.597 -0.706 1.00 93.75 110 ALA A C 1
ATOM 842 O O . ALA A 1 110 ? -1.414 7.537 -1.905 1.00 93.75 110 ALA A O 1
ATOM 843 N N . SER A 1 111 ? 0.007 7.132 -0.215 1.00 94.94 111 SER A N 1
ATOM 844 C CA . SER A 1 111 ? 1.032 6.531 -1.073 1.00 94.94 111 SER A CA 1
ATOM 845 C C . SER A 1 111 ? 0.528 5.252 -1.741 1.00 94.94 111 SER A C 1
ATOM 847 O O . SER A 1 111 ? 0.707 5.093 -2.946 1.00 94.94 111 SER A O 1
ATOM 849 N N . ALA A 1 112 ? -0.169 4.376 -1.005 1.00 91.50 112 ALA A N 1
ATOM 850 C CA . ALA A 1 112 ? -0.800 3.188 -1.582 1.00 91.50 112 ALA A CA 1
ATOM 851 C C . ALA A 1 112 ? -1.825 3.555 -2.664 1.00 91.50 112 ALA A C 1
ATOM 853 O O . ALA A 1 112 ? -1.808 2.966 -3.746 1.00 91.50 112 ALA A O 1
ATOM 854 N N . ALA A 1 113 ? -2.690 4.539 -2.399 1.00 93.38 113 ALA A N 1
ATOM 855 C CA . ALA A 1 113 ? -3.692 4.991 -3.359 1.00 93.38 113 ALA A CA 1
ATOM 856 C C . ALA A 1 113 ? -3.046 5.555 -4.635 1.00 93.38 113 ALA A C 1
ATOM 858 O O . ALA A 1 113 ? -3.440 5.172 -5.736 1.00 93.38 113 ALA A O 1
ATOM 859 N N . LEU A 1 114 ? -2.019 6.400 -4.498 1.00 93.88 114 LEU A N 1
ATOM 860 C CA . LEU A 1 114 ? -1.280 6.964 -5.630 1.00 93.88 114 LEU A CA 1
ATOM 861 C C . LEU A 1 114 ? -0.608 5.879 -6.474 1.00 93.88 114 LEU A C 1
ATOM 863 O O . LEU A 1 114 ? -0.707 5.920 -7.698 1.00 93.88 114 LEU A O 1
ATOM 867 N N . VAL A 1 115 ? 0.023 4.884 -5.843 1.00 92.69 115 VAL A N 1
ATOM 868 C CA . VAL A 1 115 ? 0.632 3.755 -6.562 1.00 92.69 115 VAL A CA 1
ATOM 869 C C . VAL A 1 115 ? -0.429 2.942 -7.303 1.00 92.69 115 VAL A C 1
ATOM 871 O O . VAL A 1 115 ? -0.230 2.615 -8.469 1.00 92.69 115 VAL A O 1
ATOM 874 N N . CYS A 1 116 ? -1.582 2.666 -6.687 1.00 90.88 116 CYS A N 1
ATOM 875 C CA . CYS A 1 116 ? -2.665 1.928 -7.343 1.00 90.88 116 CYS A CA 1
ATOM 876 C C . CYS A 1 116 ? -3.244 2.689 -8.544 1.00 90.88 116 CYS A C 1
ATOM 878 O O . CYS A 1 116 ? -3.454 2.093 -9.599 1.00 90.88 116 CYS A O 1
ATOM 880 N N . ILE A 1 117 ? -3.464 4.001 -8.410 1.00 91.25 117 ILE A N 1
ATOM 881 C CA . ILE A 1 117 ? -3.932 4.861 -9.507 1.00 91.25 117 ILE A CA 1
ATOM 882 C C . ILE A 1 117 ? -2.882 4.918 -10.621 1.00 91.25 117 ILE A C 1
ATOM 884 O O . ILE A 1 117 ? -3.220 4.762 -11.793 1.00 91.25 117 ILE A O 1
ATOM 888 N N . GLY A 1 118 ? -1.606 5.084 -10.264 1.00 89.38 118 GLY A N 1
ATOM 889 C CA . GLY A 1 118 ? -0.499 5.097 -11.215 1.00 89.38 118 GLY A CA 1
ATOM 890 C C . GLY A 1 118 ? -0.403 3.792 -12.002 1.00 89.38 118 GLY A C 1
ATOM 891 O O . GLY A 1 118 ? -0.349 3.821 -13.228 1.00 89.38 118 GLY A O 1
ATOM 892 N N . LEU A 1 119 ? -0.469 2.645 -11.320 1.00 86.50 119 LEU A N 1
ATOM 893 C CA . LEU A 1 119 ? -0.482 1.329 -11.964 1.00 86.50 119 LEU A CA 1
ATOM 894 C C . LEU A 1 119 ? -1.719 1.135 -12.841 1.00 86.50 119 LEU A C 1
ATOM 896 O O . LEU A 1 119 ? -1.604 0.609 -13.943 1.00 86.50 119 LEU A O 1
ATOM 900 N N . MET A 1 120 ? -2.893 1.593 -12.408 1.00 89.12 120 MET A N 1
ATOM 901 C CA . MET A 1 120 ? -4.115 1.541 -13.215 1.00 89.12 120 MET A CA 1
ATOM 902 C C . MET A 1 120 ? -4.003 2.398 -14.488 1.00 89.12 120 MET A C 1
ATOM 904 O O . MET A 1 120 ? -4.544 2.014 -15.528 1.00 89.12 120 MET A O 1
ATOM 908 N N . ALA A 1 121 ? -3.290 3.525 -14.435 1.00 87.69 121 ALA A N 1
ATOM 909 C CA . ALA A 1 121 ? -3.054 4.382 -15.593 1.00 87.69 121 ALA A CA 1
ATOM 910 C C . ALA A 1 121 ? -2.036 3.779 -16.577 1.00 87.69 121 ALA A C 1
ATOM 912 O O . ALA A 1 121 ? -2.219 3.902 -17.787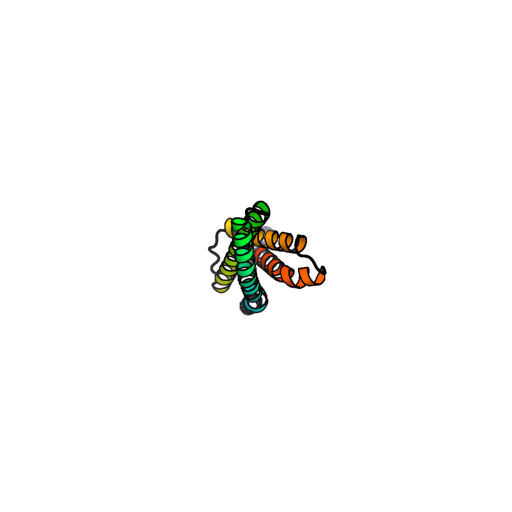 1.00 87.69 121 ALA A O 1
ATOM 913 N N . THR A 1 122 ? -0.989 3.113 -16.078 1.00 87.44 122 THR A N 1
ATOM 914 C CA . THR A 1 122 ? 0.126 2.618 -16.906 1.00 87.44 122 THR A CA 1
ATOM 915 C C . THR A 1 122 ? -0.031 1.182 -17.392 1.00 87.44 122 THR A C 1
ATOM 917 O O . THR A 1 122 ? 0.519 0.833 -18.436 1.00 87.44 122 THR A O 1
ATOM 920 N N . THR A 1 123 ? -0.769 0.331 -16.678 1.00 84.69 123 THR A N 1
ATOM 921 C CA . THR A 1 123 ? -1.021 -1.046 -17.131 1.00 84.69 123 THR A CA 1
ATOM 922 C C . THR A 1 123 ? -1.876 -1.046 -18.394 1.00 84.69 123 THR A C 1
ATOM 924 O O . THR A 1 123 ? -2.819 -0.277 -18.503 1.00 84.69 123 THR A O 1
ATOM 927 N N . GLY A 1 124 ? -1.554 -1.892 -19.375 1.00 81.50 124 GLY A N 1
ATOM 928 C CA . GLY A 1 124 ? -2.420 -2.138 -20.534 1.00 81.50 124 GLY A CA 1
ATOM 929 C C . GLY A 1 124 ? -3.632 -3.016 -20.179 1.00 81.50 124 GLY A C 1
ATOM 930 O O . GLY A 1 124 ? -3.716 -3.561 -19.082 1.00 81.50 124 GLY A O 1
ATOM 931 N N . GLY A 1 125 ? -4.585 -3.177 -21.104 1.00 84.62 125 GLY A N 1
ATOM 932 C CA . GLY A 1 125 ? -5.730 -4.095 -20.946 1.00 84.62 125 GLY A CA 1
ATOM 933 C C . GLY A 1 125 ? -7.063 -3.419 -20.611 1.00 84.62 125 GLY A C 1
ATOM 934 O O . GLY A 1 125 ? -7.149 -2.188 -20.565 1.00 84.62 125 GLY A O 1
ATOM 935 N N . SER A 1 126 ? -8.111 -4.229 -20.409 1.00 88.44 126 SER A N 1
ATOM 936 C CA . SER A 1 126 ? -9.478 -3.738 -20.195 1.00 88.44 126 SER A CA 1
ATOM 937 C C . SER A 1 126 ? -9.633 -3.061 -18.832 1.00 88.44 126 SER A C 1
ATOM 939 O O . SER A 1 126 ? -9.100 -3.513 -17.818 1.00 88.44 126 SER A O 1
ATOM 941 N N . LEU A 1 127 ? -10.401 -1.971 -18.801 1.00 86.06 127 LEU A N 1
ATOM 942 C CA . LEU A 1 127 ? -10.617 -1.164 -17.598 1.00 86.06 127 LEU A CA 1
ATOM 943 C C . LEU A 1 127 ? -11.223 -1.992 -16.449 1.00 86.06 127 LEU A C 1
ATOM 945 O O . LEU A 1 127 ? -10.842 -1.809 -15.295 1.00 86.06 127 LEU A O 1
ATOM 949 N N . MET A 1 128 ? -12.076 -2.976 -16.767 1.00 87.12 128 MET A N 1
ATOM 950 C CA . MET A 1 128 ? -12.618 -3.909 -15.772 1.00 87.12 128 MET A CA 1
ATOM 951 C C . MET A 1 128 ? -11.539 -4.739 -15.079 1.00 87.12 128 MET A C 1
ATOM 953 O O . MET A 1 128 ? -11.597 -4.879 -13.862 1.00 87.12 128 MET A O 1
ATOM 957 N N . VAL A 1 129 ? -10.540 -5.254 -15.808 1.00 84.06 129 VAL A N 1
ATOM 958 C CA . VAL A 1 129 ? -9.447 -6.032 -15.198 1.00 84.06 129 VAL A CA 1
ATOM 959 C C . VAL A 1 129 ? -8.636 -5.147 -14.259 1.00 84.06 129 VAL A C 1
ATOM 961 O O . VAL A 1 129 ? -8.312 -5.565 -13.151 1.00 84.06 129 VAL A O 1
ATOM 964 N N . ARG A 1 130 ? -8.375 -3.894 -14.645 1.00 84.56 130 ARG A N 1
ATOM 965 C CA . ARG A 1 130 ? -7.621 -2.963 -13.796 1.00 84.56 130 ARG A CA 1
ATOM 966 C C . ARG A 1 130 ? -8.372 -2.630 -12.513 1.00 84.56 130 ARG A C 1
ATOM 968 O O . ARG A 1 130 ? -7.772 -2.655 -11.444 1.00 84.56 130 ARG A O 1
ATOM 975 N N . ILE A 1 131 ? -9.675 -2.352 -12.594 1.00 85.94 131 ILE A N 1
ATOM 976 C CA . ILE A 1 131 ? -10.501 -2.116 -11.400 1.00 85.94 131 ILE A CA 1
ATOM 977 C C . ILE A 1 131 ? -10.568 -3.379 -10.543 1.00 85.94 131 ILE A C 1
ATOM 979 O O . ILE A 1 131 ? -10.400 -3.301 -9.331 1.00 85.94 131 ILE A O 1
ATOM 983 N N . ALA A 1 132 ? -10.750 -4.547 -11.155 1.00 84.88 132 ALA A N 1
ATOM 984 C CA . ALA A 1 132 ? -10.812 -5.806 -10.427 1.00 84.88 132 ALA A CA 1
ATOM 985 C C . ALA A 1 132 ? -9.486 -6.175 -9.746 1.00 84.88 132 ALA A C 1
ATOM 987 O O . ALA A 1 132 ? -9.519 -6.907 -8.768 1.00 84.88 132 ALA A O 1
ATOM 988 N N . PHE A 1 133 ? -8.333 -5.689 -10.215 1.00 81.75 133 PHE A N 1
ATOM 989 C CA . PHE A 1 133 ? -7.036 -5.979 -9.591 1.00 81.75 133 PHE A CA 1
ATOM 990 C C . PHE A 1 133 ? -6.600 -4.889 -8.601 1.00 81.75 133 PHE A C 1
ATOM 992 O O . PHE A 1 133 ? -6.231 -5.183 -7.466 1.00 81.75 133 PHE A O 1
ATOM 999 N N . PHE A 1 134 ? -6.685 -3.617 -8.999 1.00 85.56 134 PHE A N 1
ATOM 1000 C CA . PHE A 1 134 ? -6.198 -2.475 -8.214 1.00 85.56 134 PHE A CA 1
ATOM 1001 C C . PHE A 1 134 ? -7.283 -1.800 -7.364 1.00 85.56 134 PHE A C 1
ATOM 1003 O O . PHE A 1 134 ? -6.967 -1.010 -6.474 1.00 85.56 134 PHE A O 1
ATOM 1010 N N . GLY A 1 135 ? -8.560 -2.109 -7.598 1.00 84.94 135 GLY A N 1
ATOM 1011 C CA . GLY A 1 135 ? -9.682 -1.530 -6.860 1.00 84.94 135 GLY A CA 1
ATOM 1012 C C . GLY A 1 135 ? -9.785 -2.022 -5.417 1.00 84.94 135 GLY A C 1
ATOM 1013 O O . GLY A 1 135 ? -10.179 -1.251 -4.545 1.00 84.94 135 GLY A O 1
ATOM 1014 N N . TRP A 1 136 ? -9.379 -3.261 -5.123 1.00 88.25 136 TRP A N 1
ATOM 1015 C CA . TRP A 1 136 ? -9.444 -3.804 -3.759 1.00 88.25 136 TRP A CA 1
ATOM 1016 C C . TRP A 1 136 ? -8.493 -3.094 -2.783 1.00 88.25 136 TRP A C 1
ATOM 1018 O O . TRP A 1 136 ? -8.964 -2.662 -1.729 1.00 88.25 136 TRP A O 1
ATOM 1028 N N . PRO A 1 137 ? -7.198 -2.885 -3.108 1.00 85.81 137 PRO A N 1
ATOM 1029 C CA . PRO A 1 137 ? -6.320 -2.062 -2.276 1.00 85.81 137 PRO A CA 1
ATOM 1030 C C . PRO A 1 137 ? -6.861 -0.643 -2.050 1.00 85.81 137 PRO A C 1
ATOM 1032 O O . PRO A 1 137 ? -6.788 -0.126 -0.935 1.00 85.81 137 PRO A O 1
ATOM 1035 N N . LEU A 1 138 ? -7.445 -0.029 -3.087 1.00 89.12 138 LEU A N 1
ATOM 1036 C CA . LEU A 1 138 ? -8.080 1.291 -3.007 1.00 89.12 138 LEU A CA 1
ATOM 1037 C C . LEU A 1 138 ? -9.273 1.291 -2.044 1.00 89.12 138 LEU A C 1
ATOM 1039 O O . LEU A 1 138 ? -9.399 2.203 -1.226 1.00 89.12 138 LEU A O 1
ATOM 1043 N N . LEU A 1 139 ? -10.105 0.248 -2.085 1.00 89.38 139 LEU A N 1
ATOM 1044 C CA . LEU A 1 139 ? -11.227 0.081 -1.164 1.00 89.38 139 LEU A CA 1
ATOM 1045 C C . LEU A 1 139 ? -10.746 -0.061 0.286 1.00 89.38 139 LEU A C 1
ATOM 1047 O O . LEU A 1 139 ? -11.295 0.592 1.173 1.00 89.38 139 LEU A O 1
ATOM 1051 N N . ALA A 1 140 ? -9.696 -0.851 0.536 1.00 88.31 140 ALA A N 1
ATOM 1052 C CA . ALA A 1 140 ? -9.098 -0.949 1.869 1.00 88.31 140 ALA A CA 1
ATOM 1053 C C . ALA A 1 140 ? -8.536 0.396 2.344 1.00 88.31 140 ALA A C 1
ATOM 1055 O O . ALA A 1 140 ? -8.760 0.776 3.494 1.00 88.31 140 ALA A O 1
ATOM 1056 N N . ALA A 1 141 ? -7.845 1.137 1.475 1.00 90.62 141 ALA A N 1
ATOM 1057 C CA . ALA A 1 141 ? -7.305 2.445 1.826 1.00 90.62 141 ALA A CA 1
ATOM 1058 C C . ALA A 1 141 ? -8.413 3.451 2.173 1.00 90.62 141 ALA A C 1
ATOM 1060 O O . ALA A 1 141 ? -8.319 4.150 3.183 1.00 90.62 141 ALA A O 1
ATOM 1061 N N . ALA A 1 142 ? -9.493 3.475 1.386 1.00 90.81 142 ALA A N 1
ATOM 1062 C CA . ALA A 1 142 ? -10.665 4.301 1.650 1.00 90.81 142 ALA A CA 1
ATOM 1063 C C . ALA A 1 142 ? -11.349 3.911 2.969 1.00 90.81 142 ALA A C 1
ATOM 1065 O O . ALA A 1 142 ? -11.678 4.784 3.772 1.00 90.81 142 ALA A O 1
ATOM 1066 N N . PHE A 1 143 ? -11.504 2.610 3.226 1.00 91.06 143 PHE A N 1
ATOM 1067 C CA . PHE A 1 143 ? -12.092 2.096 4.460 1.00 91.06 143 PHE A CA 1
ATOM 1068 C C . PHE A 1 143 ? -11.282 2.512 5.697 1.00 91.06 143 PHE A C 1
ATOM 1070 O O . PHE A 1 143 ? -11.825 3.128 6.615 1.00 91.06 143 PHE A O 1
ATOM 1077 N N . PHE A 1 144 ? -9.968 2.258 5.712 1.00 89.00 144 PHE A N 1
ATOM 1078 C CA . PHE A 1 144 ? -9.111 2.663 6.830 1.00 89.00 144 PHE A CA 1
ATOM 1079 C C . PHE A 1 144 ? -9.032 4.186 6.987 1.00 89.00 144 PHE A C 1
ATOM 1081 O O . PHE A 1 144 ? -9.024 4.681 8.115 1.00 89.00 144 PHE A O 1
ATOM 1088 N N . GLY A 1 145 ? -9.031 4.939 5.883 1.00 89.31 145 GLY A N 1
ATOM 1089 C CA . GLY A 1 145 ? -9.087 6.401 5.903 1.00 89.31 145 GLY A CA 1
ATOM 1090 C C . GLY A 1 145 ? -10.383 6.932 6.523 1.00 89.31 145 GLY A C 1
ATOM 1091 O O . GLY A 1 145 ? -10.344 7.857 7.336 1.00 89.31 145 GLY A O 1
ATOM 1092 N N . ALA A 1 146 ? -11.524 6.311 6.210 1.00 88.50 146 ALA A N 1
ATOM 1093 C CA . ALA A 1 146 ? -12.809 6.636 6.823 1.00 88.50 146 ALA A CA 1
ATOM 1094 C C . ALA A 1 146 ? -12.802 6.337 8.330 1.00 88.50 146 ALA A C 1
ATOM 1096 O O . ALA A 1 146 ? -13.177 7.200 9.122 1.00 88.50 146 ALA A O 1
ATOM 1097 N N . CYS A 1 147 ? -12.294 5.172 8.746 1.00 85.50 147 CYS A N 1
ATOM 1098 C CA . CYS A 1 147 ? -12.154 4.833 10.164 1.00 85.50 147 CYS A CA 1
ATOM 1099 C C . CYS A 1 147 ? -11.262 5.832 10.921 1.00 85.50 147 CYS A C 1
ATOM 1101 O O . CYS A 1 147 ? -11.627 6.272 12.009 1.00 85.50 147 CYS A O 1
ATOM 1103 N N . LEU A 1 148 ? -10.128 6.239 10.339 1.00 86.06 148 LEU A N 1
ATOM 1104 C CA . LEU A 1 148 ? -9.248 7.257 10.927 1.00 86.06 148 LEU A CA 1
ATOM 1105 C C . LEU A 1 148 ? -9.924 8.628 11.030 1.00 86.06 148 LEU A C 1
ATOM 1107 O O . LEU A 1 148 ? -9.682 9.369 11.981 1.00 86.06 148 LEU A O 1
ATOM 1111 N N . ARG A 1 149 ? -10.761 8.986 10.052 1.00 86.25 149 ARG A N 1
ATOM 1112 C CA . ARG A 1 149 ? -11.515 10.243 10.070 1.00 86.25 149 ARG A CA 1
ATOM 1113 C C . ARG A 1 149 ? -12.582 10.249 11.162 1.00 86.25 149 ARG A C 1
ATOM 1115 O O . ARG A 1 149 ? -12.731 11.263 11.832 1.00 86.25 149 ARG A O 1
ATOM 1122 N N . ILE A 1 150 ? -13.294 9.138 11.343 1.00 83.25 150 ILE A N 1
ATOM 1123 C CA . ILE A 1 150 ? -14.305 9.000 12.400 1.00 83.25 150 ILE A CA 1
ATOM 1124 C C . ILE A 1 150 ? -13.640 9.108 13.777 1.00 83.25 150 ILE A C 1
ATOM 1126 O O . ILE A 1 150 ? -14.114 9.871 14.613 1.00 83.25 150 ILE A O 1
ATOM 1130 N N . ALA A 1 151 ? -12.506 8.428 13.978 1.00 77.50 151 ALA A N 1
ATOM 1131 C CA . ALA A 1 151 ? -11.754 8.495 15.231 1.00 77.50 151 ALA A CA 1
ATOM 1132 C C . ALA A 1 151 ? -11.319 9.932 15.591 1.00 77.50 151 ALA A C 1
ATOM 1134 O O . ALA A 1 151 ? -11.441 10.339 16.743 1.00 77.50 151 ALA A O 1
ATOM 1135 N N . ASP A 1 152 ? -10.892 10.736 14.609 1.00 78.62 152 ASP A N 1
ATOM 1136 C CA . ASP A 1 152 ? -10.515 12.142 14.840 1.00 78.62 152 ASP A CA 1
ATOM 1137 C C . ASP A 1 152 ? -11.683 13.022 15.285 1.00 78.62 152 ASP A C 1
ATOM 1139 O O . ASP A 1 152 ? -11.512 13.900 16.126 1.00 78.62 152 ASP A O 1
ATOM 1143 N N . GLN A 1 153 ? -12.878 12.817 14.727 1.00 75.56 153 GLN A N 1
ATOM 1144 C CA . GLN A 1 153 ? -14.029 13.617 15.146 1.00 75.56 153 GLN A CA 1
ATOM 1145 C C . GLN A 1 153 ? -14.394 13.367 16.609 1.00 75.56 153 GLN A C 1
ATOM 1147 O O . GLN A 1 153 ? -14.956 14.245 17.251 1.00 75.56 153 GLN A O 1
ATOM 1152 N N . THR A 1 154 ? -14.042 12.199 17.142 1.00 67.69 154 THR A N 1
ATOM 1153 C CA . THR A 1 154 ? -14.302 11.834 18.535 1.00 67.69 154 THR A CA 1
ATOM 1154 C C . THR A 1 154 ? -13.321 12.474 19.510 1.00 67.69 154 THR A C 1
ATOM 1156 O O . THR A 1 154 ? -13.740 12.885 20.582 1.00 67.69 154 THR A O 1
ATOM 1159 N N . GLU A 1 155 ? -12.039 12.608 19.157 1.00 63.50 155 GLU A N 1
ATOM 1160 C CA . GLU A 1 155 ? -11.048 13.257 20.036 1.00 63.50 155 GLU A CA 1
ATOM 1161 C C . GLU A 1 155 ? -11.281 14.767 20.195 1.00 63.50 155 GLU A C 1
ATOM 1163 O O . GLU A 1 155 ? -10.821 15.369 21.162 1.00 63.50 155 GLU A O 1
ATOM 1168 N N . ARG A 1 156 ? -12.002 15.390 19.257 1.00 57.72 156 ARG A N 1
ATOM 1169 C CA . ARG A 1 156 ? -12.322 16.825 19.289 1.00 57.72 156 ARG A CA 1
ATOM 1170 C C . ARG A 1 156 ? -13.594 17.167 20.086 1.00 57.72 156 ARG A C 1
ATOM 1172 O O . ARG A 1 156 ? -13.923 18.349 20.163 1.00 57.72 156 ARG A O 1
ATOM 1179 N N . LEU A 1 157 ? -14.301 16.170 20.637 1.00 48.94 157 LEU A N 1
ATOM 1180 C CA . LEU A 1 157 ? -15.574 16.293 21.376 1.00 48.94 157 LEU A CA 1
ATOM 1181 C C . LEU A 1 157 ? -15.447 15.888 22.855 1.00 48.94 157 LEU A C 1
ATOM 1183 O O . LEU A 1 157 ? -15.972 16.622 23.715 1.00 48.94 157 LEU A O 1
#

Foldseek 3Di:
DDDDDDDPVVVVVPCPPPPPPPPQPDLVVLVCLCVVFLVLLVVVLVVVCVVLQVVLVVCVVVVHPPVVSVVSVVLSVLLVQLSVLLVVLSVCSSVVHPPDDLVSSLSSLVSNLVSLVVCLVPDDDDNVVSCVRSVRSNVSSVVSVVVSVSVVVSVVD
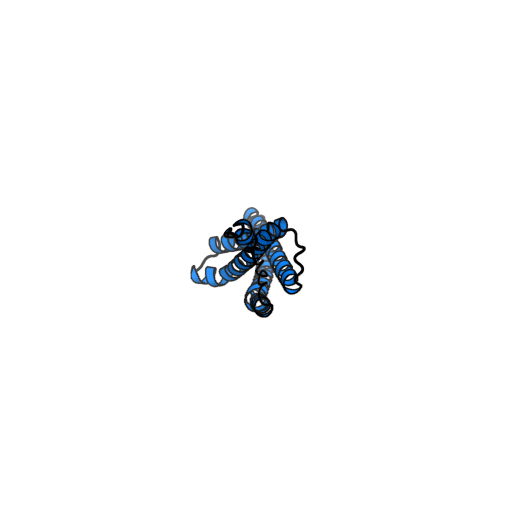
Radius of gyration: 23.67 Å; chains: 1; bounding box: 74×45×67 Å

pLDDT: mean 83.9, std 13.16, range [48.22, 96.0]

Secondary structure (DSSP, 8-state):
----PPPTHHHHTT---------PPPHHHHHHHIIIIIHHHHHHHHHHHHHHHHHHHHHHHHT-SHHHHHHHHHHHHHHHHHHHHHHHHHHHHHTT---S-HHHHHHHHHHHHHHHHHHHHHS-S-HHHHHHHHHHHHHHHHHHHHHHHHHHHHHT-

Organism: NCBI:txid2743470